Protein AF-A0A9D6RG42-F1 (afdb_monomer)

Solvent-accessible surface area (backbone atoms only — not comparable to full-atom values): 4742 Å² total; per-residue (Å²): 133,83,78,70,41,51,46,38,33,47,31,53,93,79,59,37,59,63,41,41,75,71,72,40,52,51,45,74,38,92,48,43,68,53,44,39,52,55,53,52,54,42,58,74,32,90,50,32,48,30,38,38,35,40,50,87,53,55,82,48,47,49,70,70,58,55,55,45,44,75,70,38,94,52,25,42,77,41,74,40,87,74,132

Mean predicted aligned error: 4.57 Å

Secondary structure (DSSP, 8-state):
------EEEEE-TTTHHHHHHTT-EEEE--SHHHHHHHHHHHHT-TT--EEEEEGGGGGGS-HHHHHHHHH-SSSEEEEE---

Foldseek 3Di:
DPQLQQEEEEEAPPCQVVCVVVVHHYDHDHALVSVQVVLVVQLVDPSYQEYEYEPVCPVSYDPVSVVSLVVDPDNHYHYDYDD

Structure (mmCIF, N/CA/C/O backbone):
data_AF-A0A9D6RG42-F1
#
_entry.id   AF-A0A9D6RG42-F1
#
loop_
_atom_site.group_PDB
_atom_site.id
_atom_site.type_symbol
_atom_site.label_atom_id
_atom_site.label_alt_id
_atom_site.label_comp_id
_atom_site.label_asym_id
_atom_site.label_entity_id
_atom_site.label_seq_id
_atom_site.pdbx_PDB_ins_code
_atom_site.Cartn_x
_atom_site.Cartn_y
_atom_site.Cartn_z
_atom_site.occupancy
_atom_site.B_iso_or_equiv
_atom_site.auth_seq_id
_atom_site.auth_comp_id
_atom_site.auth_asym_id
_atom_site.auth_atom_id
_atom_site.pdbx_PDB_model_num
ATOM 1 N N . MET A 1 1 ? -16.261 -17.371 3.891 1.00 41.34 1 MET A N 1
ATOM 2 C CA . MET A 1 1 ? -15.114 -17.173 4.798 1.00 41.34 1 MET A CA 1
ATOM 3 C C . MET A 1 1 ? -14.326 -16.022 4.218 1.00 41.34 1 MET A C 1
ATOM 5 O O . MET A 1 1 ? -13.866 -16.154 3.094 1.00 41.34 1 MET A O 1
ATOM 9 N N . SER A 1 2 ? -14.298 -14.873 4.887 1.00 46.22 2 SER A N 1
ATOM 10 C CA . SER A 1 2 ? -13.501 -13.736 4.423 1.00 46.22 2 SER A CA 1
ATOM 11 C C . SER A 1 2 ? -12.035 -14.085 4.651 1.00 46.22 2 SER A C 1
ATOM 13 O O . SER A 1 2 ? -11.649 -14.364 5.785 1.00 46.22 2 SER A O 1
ATOM 15 N N . GLU A 1 3 ? -11.244 -14.168 3.585 1.00 54.56 3 GLU A N 1
ATOM 16 C CA . GLU A 1 3 ? -9.795 -14.317 3.706 1.00 54.56 3 GLU A CA 1
ATOM 17 C C . GLU A 1 3 ? -9.270 -13.100 4.476 1.00 54.56 3 GLU A C 1
ATOM 19 O O . GLU A 1 3 ? -9.372 -11.972 3.997 1.00 54.56 3 GLU A O 1
ATOM 24 N N . ASN A 1 4 ? -8.765 -13.309 5.694 1.00 50.25 4 ASN A N 1
ATOM 25 C CA . ASN A 1 4 ? -8.039 -12.272 6.419 1.00 50.25 4 ASN A CA 1
ATOM 26 C C . ASN A 1 4 ? -6.779 -11.947 5.611 1.00 50.25 4 ASN A C 1
ATOM 28 O O . ASN A 1 4 ? -5.812 -12.711 5.629 1.00 50.25 4 ASN A O 1
ATOM 32 N N . LYS A 1 5 ? -6.798 -10.841 4.866 1.00 59.91 5 LYS A N 1
ATOM 33 C CA . LYS A 1 5 ? -5.665 -10.385 4.061 1.00 59.91 5 LYS A CA 1
ATOM 34 C C . LYS A 1 5 ? -4.640 -9.709 4.961 1.00 59.91 5 LYS A C 1
ATOM 36 O O . LYS A 1 5 ? -4.541 -8.493 4.982 1.00 59.91 5 LYS A O 1
ATOM 41 N N . SER A 1 6 ? -3.833 -10.480 5.683 1.00 84.81 6 SER A N 1
ATOM 42 C CA . SER A 1 6 ? -2.823 -9.907 6.586 1.00 84.81 6 SER A CA 1
ATOM 43 C C . SER A 1 6 ? -1.840 -8.949 5.891 1.00 84.81 6 SER A C 1
ATOM 45 O O . SER A 1 6 ? -1.339 -8.040 6.551 1.00 84.81 6 SER A O 1
ATOM 47 N N . LEU A 1 7 ? -1.606 -9.108 4.580 1.00 92.00 7 LEU A N 1
ATOM 48 C CA . LEU A 1 7 ? -0.664 -8.317 3.789 1.00 92.00 7 LEU A CA 1
ATOM 49 C C . LEU A 1 7 ? -1.258 -7.869 2.441 1.00 92.00 7 LEU A C 1
ATOM 51 O O . LEU A 1 7 ? -1.617 -8.697 1.597 1.00 92.00 7 LEU A O 1
ATOM 55 N N . LEU A 1 8 ? -1.286 -6.554 2.226 1.00 94.19 8 LEU A N 1
ATOM 56 C CA . LEU A 1 8 ? -1.494 -5.910 0.930 1.00 94.19 8 LEU A CA 1
ATOM 57 C C . LEU A 1 8 ? -0.162 -5.347 0.432 1.00 94.19 8 LEU A C 1
ATOM 59 O O . LEU A 1 8 ? 0.509 -4.611 1.151 1.00 94.19 8 LEU A O 1
ATOM 63 N N . VAL A 1 9 ? 0.199 -5.646 -0.810 1.00 94.75 9 VAL A N 1
ATOM 64 C CA . VAL A 1 9 ? 1.377 -5.078 -1.466 1.00 94.75 9 VAL A CA 1
ATOM 65 C C . VAL A 1 9 ? 0.931 -4.106 -2.547 1.00 94.75 9 VAL A C 1
ATOM 67 O O . VAL A 1 9 ? 0.196 -4.480 -3.457 1.00 94.75 9 VAL A O 1
ATOM 70 N N . LEU A 1 10 ? 1.398 -2.867 -2.463 1.00 94.44 10 LEU A N 1
ATOM 71 C CA . LEU A 1 10 ? 1.268 -1.870 -3.518 1.00 94.44 10 LEU A CA 1
ATOM 72 C C . LEU A 1 10 ? 2.601 -1.808 -4.262 1.00 94.44 10 LEU A C 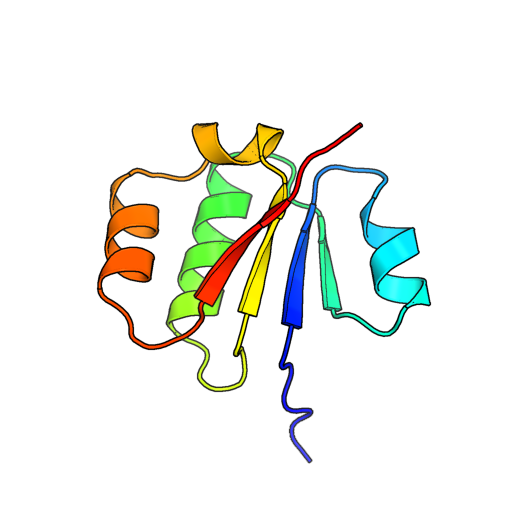1
ATOM 74 O O . LEU A 1 10 ? 3.652 -1.745 -3.628 1.00 94.44 10 LEU A O 1
ATOM 78 N N . SER A 1 11 ? 2.587 -1.875 -5.590 1.00 91.19 11 SER A N 1
ATOM 79 C CA . SER A 1 11 ? 3.812 -1.928 -6.396 1.00 91.19 11 SER A CA 1
ATOM 80 C C . SER A 1 11 ? 3.692 -1.145 -7.702 1.00 91.19 11 SER A C 1
ATOM 82 O O . SER A 1 11 ? 2.589 -0.863 -8.164 1.00 91.19 11 SER A O 1
ATOM 84 N N . ASN A 1 12 ? 4.833 -0.796 -8.295 1.00 82.19 12 ASN A N 1
ATOM 85 C CA . ASN A 1 12 ? 4.920 -0.338 -9.680 1.00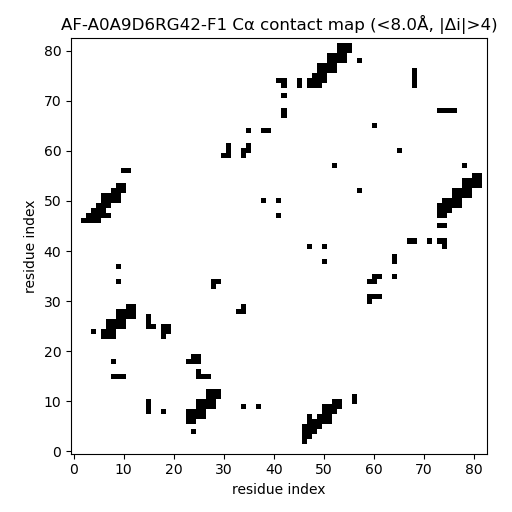 82.19 12 ASN A CA 1
ATOM 86 C C . ASN A 1 12 ? 4.880 -1.547 -10.636 1.00 82.19 12 ASN A C 1
ATOM 88 O O . ASN A 1 12 ? 5.077 -2.681 -10.209 1.00 82.19 12 ASN A O 1
ATOM 92 N N . GLN A 1 13 ? 4.633 -1.310 -11.929 1.00 73.31 13 GLN A N 1
ATOM 93 C CA . GLN A 1 13 ? 4.594 -2.386 -12.929 1.00 73.31 13 GLN A CA 1
ATOM 94 C C . GLN A 1 13 ? 5.847 -3.277 -12.863 1.00 73.31 13 GLN A C 1
ATOM 96 O O . GLN A 1 13 ? 6.962 -2.803 -13.086 1.00 73.31 13 GLN A O 1
ATOM 101 N N . GLY A 1 14 ? 5.644 -4.569 -12.604 1.00 70.62 14 GLY A N 1
ATOM 102 C CA . GLY A 1 14 ? 6.633 -5.637 -12.744 1.00 70.62 14 GLY A CA 1
ATOM 103 C C . GLY A 1 14 ? 6.989 -6.377 -11.453 1.00 70.62 14 GLY A C 1
ATOM 104 O O . GLY A 1 14 ? 7.404 -7.532 -11.531 1.00 70.62 14 GLY A O 1
ATOM 105 N N . ALA A 1 15 ? 6.821 -5.776 -10.269 1.00 74.62 15 ALA A N 1
ATOM 106 C CA . ALA A 1 15 ? 7.145 -6.456 -9.007 1.00 74.62 15 ALA A CA 1
ATOM 107 C C . ALA A 1 15 ? 5.957 -7.246 -8.429 1.00 74.62 15 ALA A C 1
ATOM 109 O O . ALA A 1 15 ? 6.151 -8.099 -7.558 1.00 74.62 15 ALA A O 1
ATOM 110 N N . GLU A 1 16 ? 4.731 -7.012 -8.911 1.00 81.06 16 GLU A N 1
ATOM 111 C CA . GLU A 1 16 ? 3.523 -7.640 -8.370 1.00 81.06 16 GLU A CA 1
ATOM 112 C C . GLU A 1 16 ? 3.487 -9.161 -8.554 1.00 81.06 16 GLU A C 1
ATOM 114 O O . GLU A 1 16 ? 2.959 -9.869 -7.694 1.00 81.06 16 GLU A O 1
ATOM 119 N N . ASP A 1 17 ? 4.077 -9.678 -9.633 1.00 82.75 17 ASP A N 1
ATOM 120 C CA . ASP A 1 17 ? 4.027 -11.105 -9.951 1.00 82.75 17 ASP A CA 1
ATOM 121 C C . ASP A 1 17 ? 4.820 -11.930 -8.936 1.00 82.75 17 ASP A C 1
ATOM 123 O O . ASP A 1 17 ? 4.350 -12.979 -8.498 1.00 82.75 17 ASP A O 1
ATOM 127 N N . GLY A 1 18 ? 5.964 -11.423 -8.466 1.00 84.88 18 GLY A N 1
ATOM 128 C CA . GLY A 1 18 ? 6.741 -12.073 -7.408 1.00 84.88 18 GLY A CA 1
ATOM 129 C C . GLY A 1 18 ? 5.956 -12.191 -6.097 1.00 84.88 18 GLY A C 1
ATOM 130 O O . GLY A 1 18 ? 5.940 -13.248 -5.466 1.00 84.88 18 GLY A O 1
ATOM 131 N N . TRP A 1 19 ? 5.231 -11.136 -5.721 1.00 88.69 19 TRP A N 1
ATOM 132 C CA . TRP A 1 19 ? 4.393 -11.132 -4.519 1.00 88.69 19 TRP A CA 1
ATOM 133 C C . TRP A 1 19 ? 3.175 -12.050 -4.645 1.00 88.69 19 TRP A C 1
ATOM 135 O O . TRP A 1 19 ? 2.840 -12.760 -3.693 1.00 88.69 19 TRP A O 1
ATOM 145 N N . ARG A 1 20 ? 2.543 -12.090 -5.824 1.00 86.81 20 ARG A N 1
ATOM 146 C CA . ARG A 1 20 ? 1.426 -13.005 -6.109 1.00 86.81 20 ARG A CA 1
ATOM 147 C C . ARG A 1 20 ? 1.865 -14.464 -6.093 1.00 86.81 20 ARG A C 1
ATOM 149 O O . ARG A 1 20 ? 1.167 -15.290 -5.512 1.00 86.81 20 ARG A O 1
ATOM 156 N N . LEU A 1 21 ? 3.030 -14.780 -6.663 1.00 86.56 21 LEU A N 1
ATOM 157 C CA . LEU A 1 21 ? 3.624 -16.120 -6.590 1.00 86.56 21 LEU A CA 1
ATOM 158 C C . LEU A 1 21 ? 3.890 -16.552 -5.140 1.00 86.56 21 LEU A C 1
ATOM 160 O O . LEU A 1 21 ? 3.739 -17.726 -4.813 1.00 86.56 21 LEU A O 1
ATOM 164 N N . GLY A 1 22 ? 4.229 -15.603 -4.263 1.00 84.88 22 GLY A N 1
ATOM 165 C CA . GLY A 1 22 ? 4.366 -15.821 -2.821 1.00 84.88 22 GLY A CA 1
ATOM 166 C C . GLY A 1 22 ? 3.043 -15.911 -2.046 1.00 84.88 22 GLY A C 1
ATOM 167 O O . GLY A 1 22 ? 3.076 -16.006 -0.821 1.00 84.88 22 GLY A O 1
ATOM 168 N N . GLY A 1 23 ? 1.886 -15.853 -2.716 1.00 84.88 23 GLY A N 1
ATOM 169 C CA . GLY A 1 23 ? 0.560 -15.934 -2.092 1.00 84.88 23 GLY A CA 1
ATOM 170 C C . GLY A 1 23 ? 0.057 -14.626 -1.471 1.00 84.88 23 GLY A C 1
ATOM 171 O O . GLY A 1 23 ? -0.932 -14.639 -0.742 1.00 84.88 23 GLY A O 1
ATOM 172 N N . SER A 1 24 ? 0.715 -13.495 -1.740 1.00 86.56 24 SER A N 1
ATOM 173 C CA . SER A 1 24 ? 0.287 -12.183 -1.242 1.00 86.56 24 SER A CA 1
ATOM 174 C C . SER A 1 24 ? -0.700 -11.509 -2.196 1.00 86.56 24 SER A C 1
ATOM 176 O O . SER A 1 24 ? -0.643 -11.682 -3.415 1.00 86.56 24 SER A O 1
ATOM 178 N N . THR A 1 25 ? -1.586 -10.671 -1.651 1.00 89.88 25 THR A N 1
ATOM 179 C CA . THR A 1 25 ? -2.397 -9.771 -2.481 1.00 89.88 25 THR A CA 1
ATOM 180 C C . TH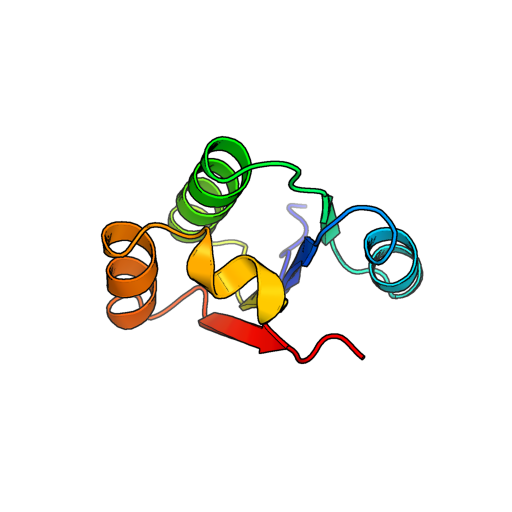R A 1 25 ? -1.515 -8.615 -2.947 1.00 89.88 25 THR A C 1
ATOM 182 O O . THR A 1 25 ? -1.079 -7.819 -2.119 1.00 89.88 25 THR A O 1
ATOM 185 N N . ALA A 1 26 ? -1.272 -8.505 -4.256 1.00 91.31 26 ALA A N 1
ATOM 186 C CA . ALA A 1 26 ? -0.499 -7.410 -4.842 1.00 91.31 26 ALA A CA 1
ATOM 187 C C . ALA A 1 26 ? -1.317 -6.612 -5.866 1.00 91.31 26 ALA A C 1
ATOM 189 O O . ALA A 1 26 ? -1.916 -7.187 -6.788 1.00 91.31 26 ALA A O 1
ATOM 190 N N . VAL A 1 27 ? -1.310 -5.290 -5.703 1.00 92.88 27 VAL A N 1
ATOM 191 C CA . VAL A 1 27 ? -1.989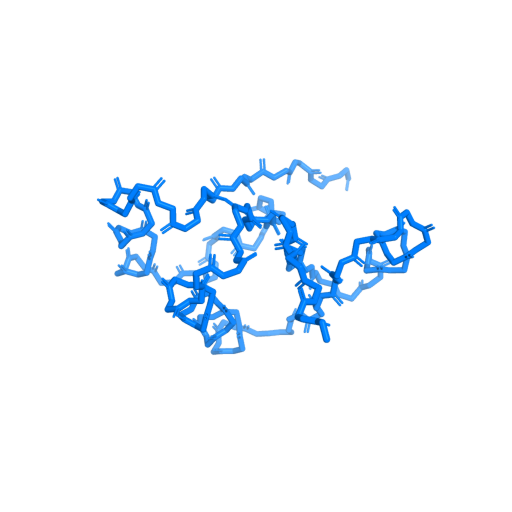 -4.308 -6.550 1.00 92.88 27 VAL A CA 1
ATOM 192 C C . VAL A 1 27 ? -0.947 -3.404 -7.198 1.00 92.88 27 VAL A C 1
ATOM 194 O O . VAL A 1 27 ? -0.085 -2.832 -6.529 1.00 92.88 27 VAL A O 1
ATOM 197 N N . THR A 1 28 ? -1.043 -3.280 -8.516 1.00 92.81 28 THR A N 1
ATOM 198 C CA . THR A 1 28 ? -0.200 -2.387 -9.305 1.00 92.81 28 THR A CA 1
ATOM 199 C C . THR A 1 28 ? -0.812 -0.994 -9.281 1.00 92.81 28 THR A C 1
ATOM 201 O O . THR A 1 28 ? -1.985 -0.834 -9.617 1.00 92.81 28 THR A O 1
ATOM 204 N N . VAL A 1 29 ? -0.027 0.007 -8.899 1.00 93.38 29 VAL A N 1
ATOM 205 C CA . VAL A 1 29 ? -0.417 1.420 -8.908 1.00 93.38 29 VAL A CA 1
ATOM 206 C C . VAL A 1 29 ? 0.469 2.169 -9.896 1.00 93.38 29 VAL A C 1
ATOM 208 O O . VAL A 1 29 ? 1.691 2.012 -9.898 1.00 93.38 29 VAL A O 1
ATOM 211 N N . SER A 1 30 ? -0.144 2.966 -10.768 1.00 90.44 30 SER A N 1
ATOM 212 C CA . SER A 1 30 ? 0.562 3.624 -11.879 1.00 90.44 30 SER A CA 1
ATOM 213 C C . S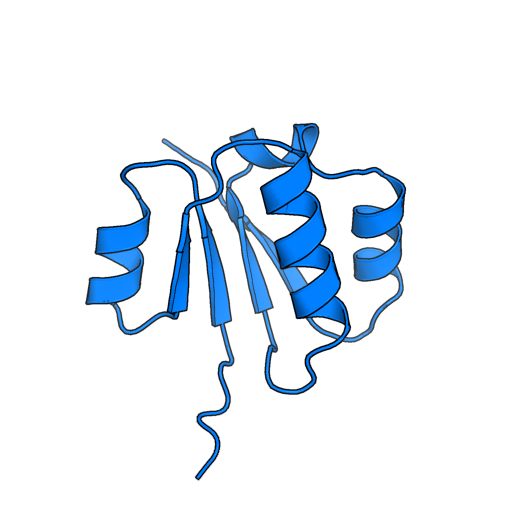ER A 1 30 ? 0.722 5.130 -11.684 1.00 90.44 30 SER A C 1
ATOM 215 O O . SER A 1 30 ? 1.502 5.772 -12.383 1.00 90.44 30 SER A O 1
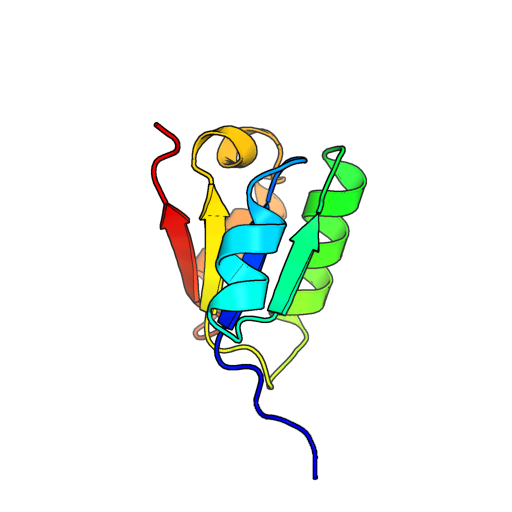ATOM 217 N N . ASN A 1 31 ? -0.022 5.720 -10.750 1.00 93.44 31 ASN A N 1
ATOM 218 C CA . ASN A 1 31 ? -0.012 7.154 -10.485 1.00 93.44 31 ASN A CA 1
ATOM 219 C C . ASN A 1 31 ? -0.356 7.453 -9.017 1.00 93.44 31 ASN A C 1
ATOM 2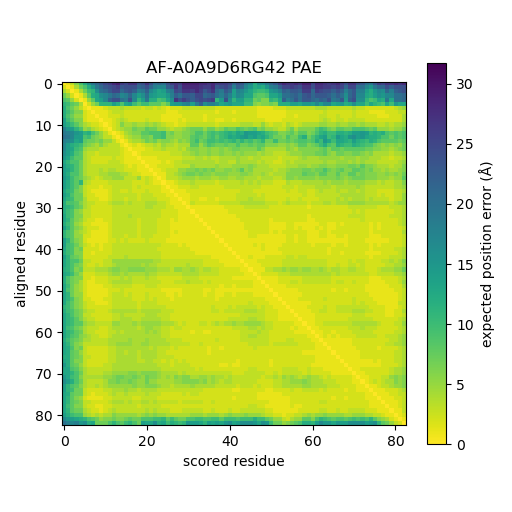21 O O . ASN A 1 31 ? -0.715 6.565 -8.241 1.00 93.44 31 ASN A O 1
ATOM 225 N N . ALA A 1 32 ? -0.199 8.721 -8.632 1.00 95.00 32 ALA A N 1
ATOM 226 C CA . ALA A 1 32 ? -0.428 9.166 -7.263 1.00 95.00 32 ALA A CA 1
ATOM 227 C C . ALA A 1 32 ? -1.896 9.003 -6.839 1.00 95.00 32 ALA A C 1
ATOM 229 O O . ALA A 1 32 ? -2.150 8.627 -5.698 1.00 95.00 32 ALA A O 1
ATOM 230 N N . ASP A 1 33 ? -2.856 9.243 -7.732 1.00 95.56 33 ASP A N 1
ATOM 231 C CA . ASP A 1 33 ? -4.283 9.156 -7.403 1.00 95.56 33 ASP A CA 1
ATOM 232 C C . ASP A 1 33 ? -4.695 7.714 -7.088 1.00 95.56 33 ASP A C 1
ATOM 234 O O . ASP A 1 33 ? -5.339 7.458 -6.071 1.00 95.56 33 ASP A O 1
ATOM 238 N N . GLU A 1 34 ? -4.257 6.755 -7.908 1.00 95.25 34 GLU A N 1
ATOM 239 C CA . GLU A 1 34 ? -4.434 5.324 -7.653 1.00 95.25 34 GLU A CA 1
ATOM 240 C C . GLU A 1 34 ? -3.788 4.913 -6.335 1.00 95.25 34 GLU A C 1
ATOM 242 O O . GLU A 1 34 ? -4.449 4.302 -5.501 1.00 95.25 34 GLU A O 1
ATOM 247 N N . LEU A 1 35 ? -2.528 5.297 -6.112 1.00 95.94 35 LEU A N 1
ATOM 248 C CA . LEU A 1 35 ? -1.822 4.985 -4.873 1.00 95.94 35 LEU A CA 1
ATOM 249 C C . LEU A 1 35 ? -2.581 5.494 -3.640 1.00 95.94 35 LEU A C 1
ATOM 251 O O . LEU A 1 35 ? -2.780 4.744 -2.688 1.00 95.94 35 LEU A O 1
ATOM 255 N N . ASN A 1 36 ? -3.017 6.754 -3.651 1.00 96.88 36 ASN A N 1
ATOM 256 C CA . ASN A 1 36 ? -3.745 7.333 -2.525 1.00 96.88 36 ASN A CA 1
ATOM 257 C C . ASN A 1 36 ? -5.095 6.642 -2.306 1.00 96.88 36 ASN A C 1
ATOM 259 O O . ASN A 1 36 ? -5.444 6.373 -1.160 1.00 96.88 36 ASN A O 1
ATOM 263 N N . ARG A 1 37 ? -5.815 6.290 -3.377 1.00 96.62 37 ARG A N 1
ATOM 264 C CA . ARG A 1 37 ? -7.077 5.548 -3.277 1.00 96.62 37 ARG A CA 1
ATOM 265 C C . ARG A 1 37 ? -6.884 4.167 -2.649 1.00 96.62 37 ARG A C 1
ATOM 267 O O . ARG A 1 37 ? -7.660 3.789 -1.775 1.00 96.62 37 ARG A O 1
ATOM 274 N N . GLU A 1 38 ? -5.859 3.422 -3.061 1.00 96.19 38 GLU A N 1
ATOM 275 C CA . GLU A 1 38 ? -5.581 2.097 -2.488 1.00 96.19 38 GLU A CA 1
ATOM 276 C C . GLU A 1 38 ? -5.138 2.195 -1.019 1.00 96.19 38 GLU A C 1
ATOM 278 O O . GLU A 1 38 ? -5.575 1.405 -0.182 1.00 96.19 38 GLU A O 1
ATOM 283 N N . LEU A 1 39 ? -4.326 3.199 -0.675 1.00 96.38 39 LEU A N 1
ATOM 284 C CA . LEU A 1 39 ? -3.931 3.481 0.708 1.00 96.38 39 LEU A CA 1
ATOM 285 C C . LEU A 1 39 ? -5.133 3.857 1.590 1.00 96.38 39 LEU A C 1
ATOM 287 O O . LEU A 1 39 ? -5.224 3.405 2.730 1.00 96.38 39 LEU A O 1
ATOM 291 N N . GLU A 1 40 ? -6.068 4.651 1.067 1.00 96.75 40 GLU A N 1
ATOM 292 C CA . GLU A 1 40 ? -7.281 5.063 1.785 1.00 96.75 40 GLU A CA 1
ATOM 293 C C . GLU A 1 40 ? -8.216 3.879 1.997 1.00 96.75 40 GLU A C 1
ATOM 295 O O . GLU A 1 40 ? -8.684 3.638 3.112 1.00 96.75 40 GLU A O 1
ATOM 300 N N . SER A 1 41 ? -8.406 3.076 0.949 1.00 95.25 41 SER A N 1
ATOM 301 C CA . SER A 1 41 ? -9.157 1.832 1.048 1.00 95.25 41 SER A CA 1
ATOM 302 C C . SER A 1 41 ? -8.529 0.865 2.051 1.00 95.25 41 SER A C 1
ATOM 304 O O . SER A 1 41 ? -9.266 0.130 2.706 1.00 95.25 41 SER A O 1
ATOM 306 N N . ALA A 1 42 ? -7.199 0.836 2.173 1.00 94.81 42 ALA A N 1
ATOM 307 C CA . ALA A 1 42 ? -6.517 -0.037 3.118 1.00 94.81 42 ALA A CA 1
ATOM 308 C C . ALA A 1 42 ? -6.707 0.410 4.573 1.00 94.81 42 ALA A C 1
ATOM 310 O O . ALA A 1 42 ? -6.972 -0.432 5.427 1.00 94.81 42 ALA A O 1
ATOM 311 N N . LEU A 1 43 ? -6.643 1.717 4.854 1.00 94.50 43 LEU A N 1
ATOM 312 C CA . LEU A 1 43 ? -6.904 2.270 6.191 1.00 94.50 43 LEU A CA 1
ATOM 313 C C . LEU A 1 43 ? -8.310 1.948 6.710 1.00 94.50 43 LEU A C 1
ATOM 315 O O . LEU A 1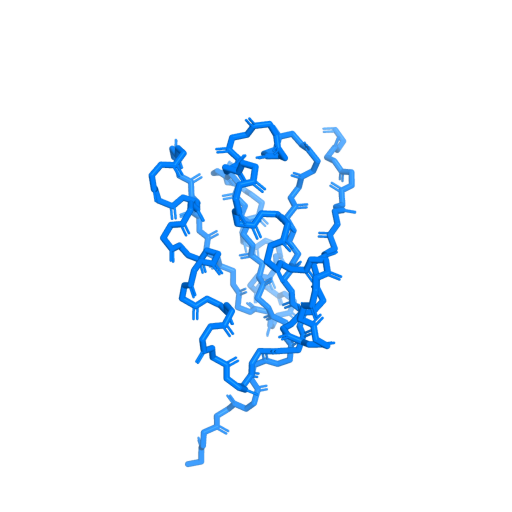 43 ? -8.489 1.739 7.905 1.00 94.50 43 LEU A O 1
ATOM 319 N N . GLY A 1 44 ? -9.303 1.910 5.819 1.00 92.44 44 GLY A N 1
ATOM 320 C CA . GLY A 1 44 ? -10.684 1.571 6.167 1.00 92.44 44 GLY A CA 1
ATOM 321 C C . GLY A 1 44 ? -10.979 0.070 6.238 1.00 92.44 44 GLY A C 1
ATOM 322 O O . GLY A 1 44 ? -12.118 -0.305 6.509 1.00 92.44 44 GLY A O 1
ATOM 323 N N . ASN A 1 45 ? -10.002 -0.796 5.959 1.00 91.62 45 ASN A N 1
ATOM 324 C CA . ASN A 1 45 ? -10.223 -2.231 5.830 1.00 91.62 45 ASN A CA 1
ATOM 325 C C . ASN A 1 45 ? -9.612 -3.012 7.001 1.00 91.62 45 ASN A C 1
ATOM 327 O O . ASN A 1 45 ? -8.422 -3.315 7.013 1.00 91.62 45 ASN A O 1
ATOM 331 N N . GLU A 1 46 ? -10.468 -3.435 7.933 1.00 89.38 46 GLU A N 1
ATOM 332 C CA . GLU A 1 46 ? -10.091 -4.194 9.137 1.00 89.38 46 GLU A CA 1
ATOM 333 C C . GLU A 1 46 ? -9.449 -5.562 8.847 1.00 89.38 46 GLU A C 1
ATOM 335 O O . GLU A 1 46 ? -8.833 -6.157 9.729 1.00 89.38 46 GLU A O 1
ATOM 340 N N . SER A 1 47 ? -9.575 -6.079 7.620 1.00 89.88 47 SER A N 1
ATOM 341 C CA . SER A 1 47 ? -8.931 -7.339 7.233 1.00 89.88 47 SER A CA 1
ATOM 342 C C . SER A 1 47 ? -7.453 -7.185 6.866 1.00 89.88 47 SER A C 1
ATOM 344 O O . SER A 1 47 ? -6.778 -8.207 6.732 1.00 89.88 47 SER A O 1
ATOM 346 N N . ILE A 1 48 ? -6.954 -5.949 6.711 1.00 92.81 48 ILE A N 1
ATOM 347 C CA . ILE A 1 48 ? -5.569 -5.648 6.335 1.00 92.81 48 ILE A CA 1
ATOM 348 C C . ILE A 1 48 ? -4.741 -5.344 7.582 1.00 92.81 48 ILE A C 1
ATOM 350 O O . ILE A 1 48 ? -5.016 -4.403 8.318 1.00 92.81 48 ILE A O 1
ATOM 354 N N . GLY A 1 49 ? -3.691 -6.138 7.803 1.00 93.25 49 GLY A N 1
ATOM 355 C CA . GLY A 1 49 ? -2.743 -5.923 8.900 1.00 93.25 49 GLY A CA 1
ATOM 356 C C . GLY A 1 49 ? -1.536 -5.076 8.494 1.00 93.25 49 GLY A C 1
ATOM 357 O O . GLY A 1 49 ? -1.053 -4.262 9.281 1.00 93.25 49 GLY A O 1
ATOM 358 N N . ILE A 1 50 ? -1.049 -5.261 7.266 1.00 94.88 50 ILE A N 1
ATOM 359 C CA . ILE A 1 50 ? 0.160 -4.624 6.740 1.00 94.88 50 ILE A CA 1
ATOM 360 C C . ILE A 1 50 ? -0.094 -4.147 5.312 1.00 94.88 50 ILE A C 1
ATOM 362 O O . ILE A 1 50 ? -0.635 -4.886 4.487 1.00 94.88 50 ILE A O 1
ATOM 366 N N . VAL A 1 51 ? 0.364 -2.934 5.014 1.00 96.50 51 VAL A N 1
ATOM 367 C CA . VAL A 1 51 ? 0.500 -2.415 3.654 1.00 96.50 51 VAL A CA 1
ATOM 368 C C . VAL A 1 51 ? 1.984 -2.268 3.346 1.00 96.50 51 VAL A C 1
ATOM 370 O O . VAL A 1 51 ? 2.669 -1.460 3.967 1.00 96.50 51 VAL A O 1
ATOM 373 N N . ALA A 1 52 ? 2.490 -3.044 2.394 1.00 95.25 52 ALA A N 1
ATOM 374 C CA . ALA A 1 52 ? 3.851 -2.923 1.892 1.00 95.25 52 ALA A CA 1
ATOM 375 C C . ALA A 1 52 ? 3.875 -2.012 0.660 1.00 95.25 52 ALA A C 1
ATOM 377 O O . ALA A 1 52 ? 3.167 -2.265 -0.315 1.00 95.25 52 ALA A O 1
ATOM 378 N N . LEU A 1 53 ? 4.709 -0.977 0.690 1.00 95.50 53 LEU A N 1
ATOM 379 C CA . LEU A 1 53 ? 4.862 0.008 -0.379 1.00 95.50 53 LEU A CA 1
ATOM 380 C C . LEU A 1 53 ? 6.357 0.189 -0.690 1.00 95.50 53 LEU A C 1
ATOM 382 O O . LEU A 1 53 ? 7.145 0.350 0.239 1.00 95.50 53 LEU A O 1
ATOM 386 N N . PRO A 1 54 ? 6.803 0.173 -1.953 1.00 93.88 54 PRO A N 1
ATOM 387 C CA . PRO A 1 54 ? 8.208 0.375 -2.256 1.00 93.88 54 PRO A CA 1
ATOM 388 C C . PRO A 1 54 ? 8.620 1.820 -1.956 1.00 93.88 54 PRO A C 1
ATOM 390 O O . PRO A 1 54 ? 7.844 2.765 -2.132 1.00 93.88 54 PRO A O 1
ATOM 393 N N . GLU A 1 55 ? 9.862 2.006 -1.513 1.00 93.12 55 GLU A N 1
ATOM 394 C CA . GLU A 1 55 ? 10.392 3.318 -1.123 1.00 93.12 55 GLU A CA 1
ATOM 395 C C . GLU A 1 55 ? 10.309 4.360 -2.245 1.00 93.12 55 GLU A C 1
ATOM 397 O O . GLU A 1 55 ? 10.034 5.531 -1.978 1.00 93.12 55 GLU A O 1
ATOM 402 N N . ASN A 1 56 ? 10.472 3.943 -3.503 1.00 91.62 56 ASN A N 1
ATOM 403 C CA . ASN A 1 56 ? 10.376 4.832 -4.663 1.00 91.62 56 ASN A CA 1
ATOM 404 C C . ASN A 1 56 ? 8.966 5.428 -4.866 1.00 91.62 56 ASN A C 1
ATOM 406 O O . ASN A 1 56 ? 8.846 6.505 -5.448 1.00 91.62 56 ASN A O 1
ATOM 410 N N . LEU A 1 57 ? 7.909 4.790 -4.347 1.00 92.50 57 LEU A N 1
ATOM 411 C CA . LEU A 1 57 ? 6.531 5.296 -4.393 1.00 92.50 57 LEU A CA 1
ATOM 412 C C . LEU A 1 57 ? 6.160 6.137 -3.165 1.00 92.50 57 LEU A C 1
ATOM 414 O O . LEU A 1 57 ? 5.116 6.791 -3.159 1.00 92.50 57 LEU A O 1
ATOM 418 N N . ARG A 1 58 ? 7.019 6.200 -2.139 1.00 92.62 58 ARG A N 1
ATOM 419 C CA . ARG A 1 58 ? 6.771 6.995 -0.925 1.00 92.62 58 ARG A CA 1
ATOM 420 C C . ARG A 1 58 ? 6.484 8.463 -1.232 1.00 92.62 58 ARG A C 1
ATOM 422 O O . ARG A 1 58 ? 5.619 9.058 -0.599 1.00 92.62 58 ARG A O 1
ATOM 429 N N . GLY A 1 59 ? 7.198 9.040 -2.200 1.00 92.69 59 GLY A N 1
ATOM 430 C CA . GLY A 1 59 ? 7.030 10.440 -2.601 1.00 92.69 59 GLY A CA 1
ATOM 431 C C . GLY A 1 59 ? 5.721 10.737 -3.340 1.00 92.69 59 GLY A C 1
ATOM 432 O O . GLY A 1 59 ? 5.335 11.899 -3.430 1.00 92.69 59 GLY A O 1
ATOM 433 N N . MET A 1 60 ? 5.036 9.711 -3.855 1.00 93.81 60 MET A N 1
ATOM 434 C CA . MET A 1 60 ? 3.754 9.851 -4.554 1.00 93.81 60 MET A CA 1
ATOM 435 C C . MET A 1 60 ? 2.555 9.818 -3.599 1.00 93.81 60 MET A C 1
ATOM 437 O O . MET A 1 60 ? 1.489 10.343 -3.927 1.00 93.81 60 MET A O 1
ATOM 441 N N . ALA A 1 61 ? 2.712 9.207 -2.422 1.00 94.88 61 ALA A N 1
ATOM 442 C CA . ALA A 1 61 ? 1.673 9.185 -1.404 1.00 94.88 61 ALA A CA 1
ATOM 443 C C . ALA A 1 61 ? 1.473 10.585 -0.806 1.00 94.88 61 ALA A C 1
ATOM 445 O O . ALA A 1 61 ? 2.424 11.324 -0.536 1.00 94.88 61 ALA A O 1
ATOM 446 N N . SER A 1 62 ? 0.218 10.963 -0.577 1.00 95.56 62 SER A N 1
ATOM 447 C CA . SER A 1 62 ? -0.103 12.250 0.027 1.00 95.56 62 SER A CA 1
ATOM 448 C C . SER A 1 62 ? 0.368 12.305 1.483 1.00 95.56 62 SER A C 1
ATOM 450 O O . SER A 1 62 ? 0.309 11.331 2.231 1.00 95.56 62 SER A O 1
ATOM 452 N N . LYS A 1 63 ? 0.798 13.484 1.939 1.00 95.62 63 LYS A N 1
ATOM 453 C CA . LYS A 1 63 ? 1.203 13.663 3.344 1.00 95.62 63 LYS A CA 1
ATOM 454 C C . LYS A 1 63 ? 0.069 13.335 4.316 1.00 95.62 63 LYS A C 1
ATOM 456 O O . LYS A 1 63 ? 0.314 12.729 5.350 1.00 95.62 63 LYS A O 1
ATOM 461 N N . ASN A 1 64 ? -1.164 13.697 3.957 1.00 95.62 64 ASN A N 1
ATOM 462 C CA . ASN A 1 64 ? -2.339 13.452 4.788 1.00 95.62 64 ASN A CA 1
ATOM 463 C C . ASN A 1 64 ? -2.557 11.958 5.030 1.00 95.62 64 ASN A C 1
ATOM 465 O O . ASN A 1 64 ? -2.832 11.572 6.164 1.00 95.62 64 ASN A O 1
ATOM 469 N N . ILE A 1 65 ? -2.395 11.126 3.994 1.00 95.44 65 ILE A N 1
ATOM 470 C CA . ILE A 1 65 ? -2.609 9.691 4.144 1.00 95.44 65 ILE A CA 1
ATOM 471 C C . ILE A 1 65 ? -1.492 9.032 4.942 1.00 95.44 65 ILE A C 1
ATOM 473 O O . ILE A 1 65 ? -1.773 8.253 5.846 1.00 95.44 65 ILE A O 1
ATOM 477 N N . LEU A 1 66 ? -0.237 9.422 4.706 1.00 95.62 66 LEU A N 1
ATOM 478 C CA . LEU A 1 66 ? 0.895 8.941 5.501 1.00 95.62 66 LEU A CA 1
ATOM 479 C C . LEU A 1 66 ? 0.714 9.275 6.989 1.00 95.62 66 LEU A C 1
ATOM 481 O O . LEU A 1 66 ? 0.867 8.404 7.840 1.00 95.62 66 LEU A O 1
ATOM 485 N N . SER A 1 67 ? 0.286 10.500 7.305 1.00 96.19 67 SER A N 1
ATOM 486 C CA . SER A 1 67 ? -0.026 10.893 8.682 1.00 96.19 67 SER A CA 1
ATOM 487 C C . SER A 1 67 ? -1.230 10.159 9.279 1.00 96.19 67 SER A C 1
ATOM 489 O O . SER A 1 67 ? -1.342 10.083 10.502 1.00 96.19 67 SER A O 1
ATOM 491 N N . ALA A 1 68 ? -2.149 9.640 8.462 1.00 96.00 68 ALA A N 1
ATOM 492 C CA . ALA A 1 68 ? -3.232 8.789 8.946 1.00 96.00 68 ALA A CA 1
ATOM 493 C C . ALA A 1 68 ? -2.701 7.406 9.361 1.00 96.00 68 ALA A C 1
ATOM 495 O O . ALA A 1 68 ? -3.032 6.946 10.451 1.00 96.00 68 ALA A O 1
ATOM 496 N N . PHE A 1 69 ? -1.805 6.805 8.570 1.00 95.44 69 PHE A N 1
ATOM 497 C CA . PHE A 1 69 ? -1.116 5.557 8.930 1.00 95.44 69 PHE A CA 1
ATOM 498 C C . PHE A 1 69 ? -0.257 5.689 10.195 1.00 95.44 69 PHE A C 1
ATOM 500 O O . PHE A 1 69 ? -0.212 4.764 10.994 1.00 95.44 69 PHE A O 1
ATOM 507 N N . GLU A 1 70 ? 0.386 6.838 10.423 1.00 94.00 70 GLU A N 1
ATOM 508 C CA . GLU A 1 70 ? 1.165 7.087 11.650 1.00 94.00 70 GLU A CA 1
ATOM 509 C C . GLU A 1 70 ? 0.302 7.127 12.923 1.00 94.00 70 GLU A C 1
ATOM 511 O O . GLU A 1 70 ? 0.798 6.877 14.021 1.00 94.00 70 GLU A O 1
ATOM 516 N N . LYS A 1 71 ? -0.982 7.478 12.793 1.00 95.06 71 LYS A N 1
ATOM 517 C CA . LYS A 1 71 ? -1.927 7.597 13.916 1.00 95.06 71 LYS A CA 1
ATOM 518 C C . LYS A 1 71 ? -2.781 6.349 14.107 1.00 95.06 71 LYS A C 1
ATOM 520 O O . LYS A 1 71 ? -3.314 6.144 15.196 1.00 95.06 71 LYS A O 1
ATOM 525 N N . ALA A 1 72 ? -2.966 5.568 13.049 1.00 90.69 72 ALA A N 1
ATOM 526 C CA . ALA A 1 72 ? -3.761 4.358 13.083 1.00 90.69 72 ALA A CA 1
ATOM 527 C C . ALA A 1 72 ? -2.965 3.217 13.743 1.00 90.69 72 ALA A C 1
ATOM 529 O O . ALA A 1 72 ? -1.780 3.053 13.461 1.00 90.69 72 ALA A O 1
ATOM 530 N N . PRO A 1 73 ? -3.591 2.398 14.607 1.00 87.12 73 PRO A N 1
ATOM 531 C CA . PRO A 1 73 ? -2.931 1.210 15.145 1.00 87.12 73 PRO A CA 1
ATOM 532 C C . PRO A 1 73 ? -2.701 0.145 14.061 1.00 87.12 73 PRO A C 1
ATOM 534 O O . PRO A 1 73 ? -1.719 -0.588 14.128 1.00 87.12 73 PRO A O 1
ATOM 537 N N . PHE A 1 74 ? -3.596 0.078 13.070 1.00 90.25 74 PHE A N 1
ATOM 538 C CA . PHE A 1 74 ? -3.524 -0.787 11.895 1.00 90.25 74 PHE A CA 1
ATOM 539 C C . PHE A 1 74 ? -4.252 -0.134 10.710 1.00 90.25 74 PHE A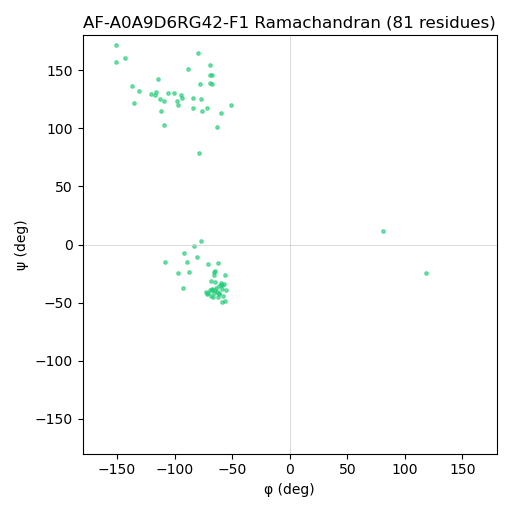 C 1
ATOM 541 O O . PHE A 1 74 ? -5.161 0.669 10.942 1.00 90.25 74 PHE A O 1
ATOM 548 N N . PRO A 1 75 ? -3.916 -0.517 9.465 1.00 94.31 75 PRO A N 1
ATOM 549 C CA . PRO A 1 75 ? -2.772 -1.351 9.080 1.00 94.31 75 PRO A CA 1
ATOM 550 C C . PRO A 1 75 ? -1.412 -0.664 9.273 1.00 94.31 75 PRO A C 1
ATOM 552 O O . PRO A 1 75 ? -1.304 0.557 9.219 1.00 94.31 75 PRO A O 1
ATOM 555 N N . ILE A 1 76 ? -0.353 -1.459 9.456 1.00 94.94 76 ILE A N 1
ATOM 556 C CA . ILE A 1 76 ? 1.029 -0.960 9.513 1.00 94.94 76 ILE A CA 1
ATOM 557 C C . ILE A 1 76 ? 1.510 -0.665 8.090 1.00 94.94 76 ILE A C 1
ATOM 559 O O . ILE A 1 76 ? 1.505 -1.554 7.238 1.00 94.94 76 ILE A O 1
ATOM 563 N N . LEU A 1 77 ? 1.974 0.560 7.839 1.00 96.12 77 LEU A N 1
ATOM 564 C CA . LEU A 1 77 ? 2.636 0.912 6.583 1.00 96.12 77 LEU A CA 1
ATOM 565 C C . LEU A 1 77 ? 4.121 0.542 6.645 1.00 96.12 77 LEU A C 1
ATOM 567 O O . LEU A 1 77 ? 4.873 1.082 7.457 1.00 96.12 77 LEU A O 1
ATOM 571 N N . PHE A 1 78 ? 4.547 -0.362 5.769 1.00 94.81 78 PHE A N 1
ATOM 572 C CA . PHE A 1 78 ? 5.927 -0.813 5.645 1.00 94.81 78 PHE A CA 1
ATOM 573 C C . PHE A 1 78 ? 6.515 -0.362 4.309 1.00 94.81 78 PHE A C 1
ATOM 575 O O . PHE A 1 78 ? 5.973 -0.672 3.248 1.00 94.81 78 PHE A O 1
ATOM 582 N N . PHE A 1 79 ? 7.647 0.339 4.364 1.00 94.38 79 PHE A N 1
ATOM 583 C CA . PHE A 1 79 ? 8.404 0.701 3.172 1.00 94.38 79 PHE A CA 1
ATOM 584 C C . PHE A 1 79 ? 9.496 -0.329 2.899 1.00 94.38 79 PHE A C 1
ATOM 586 O O . PHE A 1 79 ? 10.277 -0.631 3.801 1.00 94.38 79 PHE A O 1
ATOM 593 N N . TYR A 1 80 ? 9.562 -0.853 1.673 1.00 91.19 80 TYR A N 1
ATOM 594 C CA . TYR A 1 80 ? 10.608 -1.796 1.268 1.00 91.19 80 TYR A CA 1
ATOM 595 C C . TYR A 1 80 ? 11.531 -1.210 0.193 1.00 91.19 80 TYR A C 1
ATOM 597 O O . TYR A 1 80 ? 11.059 -0.500 -0.702 1.00 91.19 80 TYR A O 1
ATOM 605 N N . PRO A 1 81 ? 12.841 -1.507 0.250 1.00 89.00 81 PRO A N 1
ATOM 606 C CA . PRO A 1 81 ? 13.783 -1.035 -0.750 1.00 89.00 81 PRO A CA 1
ATOM 607 C C . PRO A 1 81 ? 13.500 -1.695 -2.102 1.00 89.00 81 PRO A C 1
ATOM 609 O O . PRO A 1 81 ? 13.257 -2.901 -2.188 1.00 89.00 81 PRO A O 1
ATOM 612 N N . THR A 1 82 ? 13.568 -0.903 -3.166 1.00 78.94 82 THR A N 1
ATOM 613 C CA . THR A 1 82 ? 13.631 -1.401 -4.544 1.00 78.94 82 THR A CA 1
ATOM 614 C C . THR A 1 82 ? 15.089 -1.398 -4.979 1.00 78.94 82 THR A C 1
ATOM 616 O O . THR A 1 82 ? 15.737 -0.356 -4.870 1.00 78.94 82 THR A O 1
ATOM 619 N N . GLY A 1 83 ? 15.599 -2.559 -5.399 1.00 63.91 83 GLY A N 1
ATOM 620 C CA . GLY A 1 83 ? 16.945 -2.691 -5.970 1.00 63.91 83 GLY A CA 1
ATOM 621 C C . GLY A 1 83 ? 17.103 -1.987 -7.310 1.00 63.91 83 GLY A C 1
ATOM 622 O O . GLY A 1 83 ? 16.068 -1.647 -7.928 1.00 63.91 83 GLY A O 1
#

Sequence (83 aa):
MSENKSLLVLSNQGAEDGWRLGGSTAVTVSNADELNRELESALGNESIGIVALPENLRGMASKNILSAFEKAPFPILFFYPTG

Radius of gyration: 11.99 Å; Cα contacts (8 Å, |Δi|>4): 134; chains: 1; bounding box: 32×31×28 Å

pLDDT: mean 88.69, std 11.56, range [41.34, 96.88]

Nearest PDB structures (foldseek):
  2i4r-assembly1_B  TM=8.945E-01  e=1.914E-04  Archaeoglobus fulgidus
  8gxx-assembly1_H  TM=7.685E-01  e=5.158E-04  Thermus thermophilus HB8
  7vau-assembly1_H  TM=7.781E-01  e=7.746E-03  Thermus thermophilus HB8
  6r0z-assembly1_H  TM=7.963E-01  e=2.545E-02  Thermus thermophilus HB8
  6r10-assembly1_H  TM=6.893E-01  e=7.251E-03  Thermus thermophilus HB8